Protein AF-A0A314ZU34-F1 (afdb_monomer_lite)

Radius of gyration: 22.36 Å; chains: 1; bounding box: 44×27×51 Å

Secondary structure (DSSP, 8-state):
--EEEEE--TT-S-PEEEEEESEEEEEE-S-EEEEETTEEEEEPSEEEEEE------PPPPTTS-HHHHHHHHHHHHHHHHHTTSS-HHHHHHHHHHHHHH--

InterPro domains:
  IPR016064 NAD kinase/diacylglycerol kinase-like domain superfamily [SSF111331] (10-58)
  IPR037607 Diacylglycerol kinase [PTHR11255] (10-63)

Structure (mmCIF, N/CA/C/O backbone):
data_AF-A0A314ZU34-F1
#
_entry.id   AF-A0A314ZU34-F1
#
loop_
_atom_site.group_PDB
_atom_site.id
_atom_site.type_symbol
_atom_site.label_atom_id
_atom_site.label_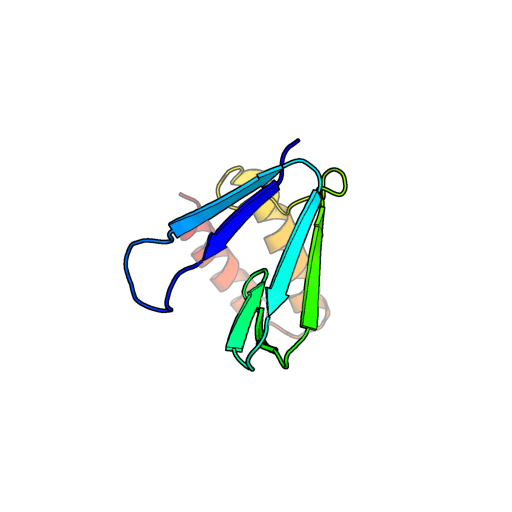alt_id
_atom_site.label_comp_id
_atom_site.label_asym_id
_atom_site.label_entity_id
_atom_site.label_seq_id
_atom_site.pdbx_PDB_ins_code
_atom_site.Cartn_x
_atom_site.Cartn_y
_atom_site.Cartn_z
_atom_site.occupancy
_atom_site.B_iso_or_equiv
_atom_site.auth_seq_id
_atom_site.auth_comp_id
_atom_site.auth_asym_id
_atom_site.auth_atom_id
_atom_site.pdbx_PDB_model_num
ATOM 1 N N . MET A 1 1 ? 3.244 12.730 11.834 1.00 69.69 1 MET A N 1
ATOM 2 C CA . MET A 1 1 ? 2.283 12.757 10.709 1.00 69.69 1 MET A CA 1
ATOM 3 C C . MET A 1 1 ? 1.076 11.898 11.081 1.00 69.69 1 MET A C 1
ATOM 5 O O . MET A 1 1 ? 1.295 10.796 11.571 1.00 69.69 1 MET A O 1
ATOM 9 N N . PRO A 1 2 ? -0.167 12.397 10.969 1.00 75.19 2 PRO A N 1
ATOM 10 C CA . PRO A 1 2 ? -1.364 11.617 11.287 1.00 75.19 2 PRO A CA 1
ATOM 11 C C . PRO A 1 2 ? -1.756 10.675 10.132 1.00 75.19 2 PRO A C 1
ATOM 13 O O . PRO A 1 2 ? -1.770 11.089 8.976 1.00 75.19 2 PRO A O 1
ATOM 16 N N . CYS A 1 3 ? -2.121 9.432 10.449 1.00 80.81 3 CYS A N 1
ATOM 17 C CA . CYS A 1 3 ? -2.729 8.488 9.509 1.00 80.81 3 CYS A CA 1
ATOM 18 C C . CYS A 1 3 ? -4.161 8.920 9.189 1.00 80.81 3 CYS A C 1
ATOM 20 O O . CYS A 1 3 ? -4.865 9.406 10.075 1.00 80.81 3 CYS A O 1
ATOM 22 N N . ILE A 1 4 ? -4.615 8.702 7.954 1.00 80.50 4 ILE A N 1
ATOM 23 C CA . ILE A 1 4 ? -6.009 8.912 7.544 1.00 80.50 4 ILE A CA 1
ATOM 24 C C . ILE A 1 4 ? -6.562 7.576 7.059 1.00 80.50 4 ILE A C 1
ATOM 26 O O . ILE A 1 4 ? -6.057 7.017 6.091 1.00 80.50 4 ILE A O 1
ATOM 30 N N . THR A 1 5 ? -7.630 7.095 7.690 1.00 79.81 5 THR A N 1
ATOM 31 C CA . THR A 1 5 ? -8.333 5.882 7.254 1.00 79.81 5 THR A CA 1
ATOM 32 C C . THR A 1 5 ? -9.597 6.267 6.496 1.00 79.81 5 THR A C 1
ATOM 34 O O . THR A 1 5 ? -10.432 7.033 6.994 1.00 79.81 5 THR A O 1
ATOM 37 N N . ARG A 1 6 ? -9.766 5.702 5.299 1.00 80.00 6 ARG A N 1
ATOM 38 C CA . ARG A 1 6 ? -10.992 5.810 4.505 1.00 80.00 6 ARG A CA 1
ATOM 39 C C . ARG A 1 6 ? -11.544 4.421 4.211 1.00 80.00 6 ARG A C 1
ATOM 41 O O . ARG A 1 6 ? -10.774 3.492 4.009 1.00 80.00 6 ARG A O 1
ATOM 48 N N . LEU A 1 7 ? -12.864 4.310 4.175 1.00 76.31 7 LEU A N 1
ATOM 49 C CA . LEU A 1 7 ? -13.583 3.120 3.734 1.00 76.31 7 LEU A CA 1
ATOM 50 C C . LEU A 1 7 ? -14.321 3.457 2.440 1.00 76.31 7 LEU A C 1
ATOM 52 O O . LEU A 1 7 ? -14.999 4.483 2.376 1.00 76.31 7 LEU A O 1
ATOM 56 N N . GLY A 1 8 ? -14.176 2.625 1.417 1.00 72.81 8 GLY A N 1
ATOM 57 C CA . GLY A 1 8 ? -14.871 2.767 0.142 1.00 72.81 8 GLY A CA 1
ATOM 58 C C . GLY A 1 8 ? -15.282 1.401 -0.388 1.00 72.81 8 GLY A C 1
ATOM 59 O O . GLY A 1 8 ? -14.634 0.403 -0.083 1.00 72.81 8 GLY A O 1
ATOM 60 N N . GLU A 1 9 ? -16.362 1.365 -1.158 1.00 68.31 9 GLU A N 1
ATOM 61 C CA . GLU A 1 9 ? -16.736 0.180 -1.927 1.00 68.31 9 GLU A CA 1
ATOM 62 C C . GLU A 1 9 ? -15.964 0.181 -3.248 1.00 68.31 9 GLU A C 1
ATOM 64 O O . GLU A 1 9 ? -15.790 1.231 -3.875 1.00 68.31 9 GLU A O 1
ATOM 69 N N . VAL A 1 10 ? -15.495 -0.992 -3.676 1.00 64.00 10 VAL A N 1
ATOM 70 C CA . VAL A 1 10 ? -14.817 -1.154 -4.966 1.00 64.00 10 VAL A CA 1
ATOM 71 C C . VAL A 1 10 ? -15.800 -0.760 -6.074 1.00 64.00 10 VAL A C 1
ATOM 73 O O . VAL A 1 10 ? -16.810 -1.425 -6.272 1.00 64.00 10 VAL A O 1
ATOM 76 N N . GLY A 1 11 ? -15.527 0.346 -6.772 1.00 57.38 11 GLY A N 1
ATOM 77 C CA . GLY A 1 11 ? -16.376 0.852 -7.858 1.00 57.38 11 GLY A CA 1
ATOM 78 C C . GLY A 1 11 ? -17.344 1.985 -7.489 1.00 57.38 11 GLY A C 1
ATOM 79 O O . GLY A 1 11 ? -17.991 2.518 -8.389 1.00 57.38 11 GLY A O 1
ATOM 80 N N . LEU A 1 12 ? -17.416 2.426 -6.224 1.00 54.59 12 LEU A N 1
ATOM 81 C CA . LEU A 1 12 ? -18.127 3.659 -5.859 1.00 54.59 12 LEU A CA 1
ATOM 82 C C . LEU A 1 12 ? -17.172 4.852 -5.746 1.00 54.59 12 LEU A C 1
ATOM 84 O O . LEU A 1 12 ? -16.117 4.801 -5.118 1.00 54.59 12 LEU A O 1
ATOM 88 N N . SER A 1 13 ? -17.588 5.977 -6.323 1.00 60.38 13 SER A N 1
ATOM 89 C CA . SER A 1 13 ? -16.782 7.187 -6.533 1.00 60.38 13 SER A CA 1
ATOM 90 C C . SER A 1 13 ? -16.403 7.971 -5.266 1.00 60.38 13 SER A C 1
ATOM 92 O O . SER A 1 13 ? -15.765 9.020 -5.370 1.00 60.38 13 SER A O 1
ATOM 94 N N . ARG A 1 14 ? -16.784 7.520 -4.059 1.00 69.19 14 ARG A N 1
ATOM 95 C CA . ARG A 1 14 ? -16.540 8.261 -2.809 1.00 69.19 14 ARG A CA 1
ATOM 96 C C . ARG A 1 14 ? -16.130 7.362 -1.648 1.00 69.19 14 ARG A C 1
ATOM 98 O O . ARG A 1 14 ? -16.952 6.685 -1.042 1.00 69.19 14 ARG A O 1
ATOM 105 N N . ALA A 1 15 ? -14.862 7.465 -1.261 1.00 78.12 15 ALA A N 1
ATOM 106 C CA . ALA A 1 15 ? -14.363 6.905 -0.011 1.00 78.12 15 ALA A CA 1
ATOM 107 C C . ALA A 1 15 ? -14.744 7.802 1.184 1.00 78.12 15 ALA A C 1
ATOM 109 O O . ALA A 1 15 ? -14.443 9.003 1.203 1.00 78.12 15 ALA A O 1
ATOM 110 N N . ARG A 1 16 ? -15.368 7.224 2.216 1.00 83.00 16 ARG A N 1
ATOM 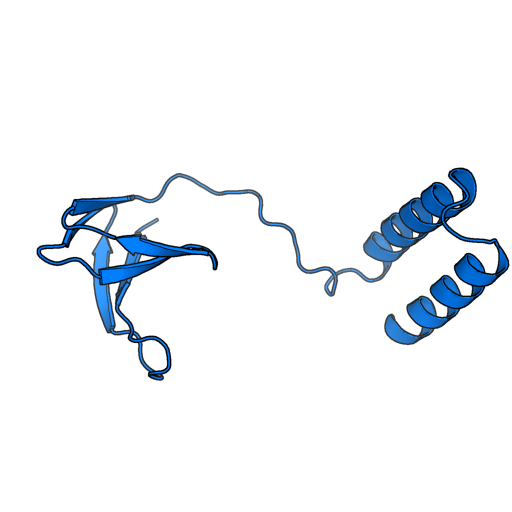111 C CA . ARG A 1 16 ? -15.743 7.911 3.458 1.00 83.00 16 ARG A CA 1
ATOM 112 C C . ARG A 1 16 ? -14.570 7.924 4.432 1.00 83.00 16 ARG A C 1
ATOM 114 O O . ARG A 1 16 ? -14.040 6.874 4.784 1.00 83.00 16 ARG A O 1
ATOM 121 N N . ARG A 1 17 ? -14.175 9.106 4.914 1.00 84.00 17 ARG A N 1
ATOM 122 C CA . ARG A 1 17 ? -13.174 9.232 5.987 1.00 84.00 17 ARG A CA 1
ATOM 123 C C . ARG A 1 17 ? -13.769 8.721 7.297 1.00 84.00 17 ARG A C 1
ATOM 125 O O . ARG A 1 17 ? -14.790 9.240 7.736 1.00 84.00 17 ARG A O 1
ATOM 132 N N . LEU A 1 18 ? -13.127 7.725 7.902 1.00 86.94 18 LEU A N 1
ATOM 133 C CA . LEU A 1 18 ? -13.550 7.150 9.180 1.00 86.94 18 LEU A CA 1
ATOM 134 C C . LEU A 1 18 ? -12.876 7.854 10.358 1.00 86.94 18 LEU A C 1
ATOM 136 O O . LEU A 1 18 ? -13.540 8.230 11.316 1.00 86.94 18 LEU A O 1
ATOM 140 N N . ALA A 1 19 ? -11.559 8.052 10.274 1.00 86.12 19 ALA A N 1
ATOM 141 C CA . ALA A 1 19 ? -10.760 8.615 11.355 1.00 86.12 19 ALA A CA 1
ATOM 142 C C . ALA A 1 19 ? -9.458 9.236 10.829 1.00 86.12 19 ALA A C 1
ATOM 144 O O . ALA A 1 19 ? -8.989 8.918 9.732 1.00 86.12 19 ALA A O 1
ATOM 145 N N . GLN A 1 20 ? -8.871 10.118 11.639 1.00 90.75 20 GLN A N 1
ATOM 146 C CA . GLN A 1 20 ? -7.502 10.600 11.481 1.00 90.75 20 GLN A CA 1
ATOM 147 C C . GLN A 1 20 ? -6.847 10.677 12.854 1.00 90.75 20 GLN A C 1
ATOM 149 O O . GLN A 1 20 ? -7.442 11.209 13.788 1.00 90.75 20 GLN A O 1
ATOM 154 N N . GLY A 1 21 ? -5.626 10.171 12.972 1.00 90.06 21 GLY A N 1
ATOM 155 C CA . GLY A 1 21 ? -4.917 10.126 14.246 1.00 90.06 21 GLY A CA 1
ATOM 156 C C . GLY A 1 21 ? -3.512 9.560 14.101 1.00 90.06 21 GLY A C 1
ATOM 157 O O . GLY A 1 21 ? -3.111 9.143 13.018 1.00 90.06 21 GLY A O 1
ATOM 158 N N . GLN A 1 22 ? -2.740 9.562 15.186 1.00 90.06 22 GLN A N 1
ATOM 159 C CA . GLN A 1 22 ? -1.392 8.975 15.187 1.00 90.06 22 GLN A CA 1
ATOM 160 C C . GLN A 1 22 ? -1.420 7.439 15.165 1.00 90.06 22 GLN A C 1
ATOM 162 O O . GLN A 1 22 ? -0.572 6.816 14.532 1.00 90.06 22 GLN A O 1
ATOM 167 N N . SER A 1 23 ? -2.417 6.846 15.821 1.00 91.50 23 SER A N 1
ATOM 168 C CA . SER A 1 23 ? -2.687 5.411 15.841 1.00 91.50 23 SER A CA 1
ATOM 169 C C . SER A 1 23 ? -4.195 5.201 15.721 1.00 91.50 23 SER A C 1
ATOM 171 O O . SER A 1 23 ? -4.966 5.839 16.438 1.00 91.50 23 SER A O 1
ATOM 173 N N . ILE A 1 24 ? -4.619 4.355 14.787 1.00 93.06 24 ILE A N 1
ATOM 174 C CA . ILE A 1 24 ? -6.021 4.041 14.508 1.00 93.06 24 ILE A CA 1
ATOM 175 C C . ILE A 1 24 ? -6.202 2.537 14.688 1.00 93.06 24 ILE A C 1
ATOM 177 O O . ILE A 1 24 ? -5.469 1.751 14.095 1.00 93.06 24 ILE A O 1
ATOM 181 N N . LYS A 1 25 ? -7.185 2.134 15.495 1.00 93.81 25 LYS A N 1
ATOM 182 C CA . LYS A 1 25 ? -7.598 0.733 15.632 1.00 93.81 25 LYS A CA 1
ATOM 183 C C . LYS A 1 25 ? -8.967 0.544 14.995 1.00 93.81 25 LYS A C 1
ATOM 185 O O . LYS A 1 25 ? -9.888 1.301 15.293 1.00 93.81 25 LYS A O 1
ATOM 190 N N . ILE A 1 26 ? -9.094 -0.452 14.128 1.00 91.81 26 ILE A N 1
ATOM 191 C CA . ILE A 1 26 ? -10.343 -0.807 13.452 1.00 91.81 26 ILE A CA 1
ATOM 192 C C . ILE A 1 26 ? -10.690 -2.233 13.845 1.00 91.81 26 ILE A C 1
ATOM 194 O O . ILE A 1 26 ? -9.915 -3.151 13.589 1.00 91.81 26 ILE A O 1
ATOM 198 N N . HIS A 1 27 ? -11.858 -2.416 14.448 1.00 94.62 27 HIS A N 1
ATOM 199 C CA . HIS A 1 27 ? -12.391 -3.735 14.754 1.00 94.62 27 HIS A CA 1
ATOM 200 C C . HIS A 1 27 ? -13.286 -4.191 13.604 1.00 94.62 27 HIS A C 1
ATOM 202 O O . HIS A 1 27 ? -14.303 -3.563 13.309 1.00 94.62 27 HIS A O 1
ATOM 208 N N . LEU A 1 28 ? -12.888 -5.273 12.945 1.00 93.31 28 LEU A N 1
ATOM 209 C CA . LEU A 1 28 ? -13.683 -5.953 11.936 1.00 93.31 28 LEU A CA 1
ATOM 210 C C . LEU A 1 28 ? -14.454 -7.079 12.623 1.00 93.31 28 LEU A C 1
ATOM 212 O O . LEU A 1 28 ? -13.862 -8.047 13.093 1.00 93.31 28 LEU A O 1
ATOM 216 N N . PHE A 1 29 ? -15.776 -6.939 12.691 1.00 94.75 29 PHE A N 1
ATOM 217 C CA . PHE A 1 29 ? -16.667 -7.936 13.298 1.00 94.75 29 PHE A CA 1
ATOM 218 C C . PHE A 1 29 ? -17.132 -9.013 12.310 1.00 94.75 29 PHE A C 1
ATOM 220 O O . PHE A 1 29 ? -17.686 -10.028 12.719 1.00 94.75 29 PHE A O 1
ATOM 227 N N . ALA A 1 30 ? -16.912 -8.792 11.015 1.00 94.00 30 ALA A N 1
ATOM 228 C CA . ALA A 1 30 ? -17.293 -9.689 9.935 1.00 94.00 30 ALA A CA 1
ATOM 229 C C . ALA A 1 30 ? -16.126 -9.857 8.962 1.00 94.00 30 ALA A C 1
ATOM 231 O O . ALA A 1 30 ? -15.218 -9.022 8.925 1.00 94.00 30 ALA A O 1
ATOM 232 N N . ALA A 1 31 ? -16.172 -10.931 8.175 1.00 93.88 31 ALA A N 1
ATOM 233 C CA . ALA A 1 31 ? -15.202 -11.139 7.118 1.00 93.88 31 ALA A CA 1
ATOM 234 C C . ALA A 1 31 ? -15.501 -10.209 5.930 1.00 93.88 31 ALA A C 1
ATOM 236 O O . ALA A 1 31 ? -16.637 -10.158 5.455 1.00 93.88 31 ALA A O 1
ATOM 237 N N . LEU A 1 32 ? -14.506 -9.439 5.487 1.00 91.25 32 LEU A N 1
ATOM 238 C CA . LEU A 1 32 ? -14.673 -8.350 4.520 1.00 91.25 32 LEU A CA 1
ATOM 239 C C . LEU A 1 32 ? -13.500 -8.325 3.523 1.00 91.25 32 LEU A C 1
ATOM 241 O O . LEU A 1 32 ? -12.377 -8.672 3.901 1.00 91.25 32 LEU A O 1
ATOM 245 N N . PRO A 1 33 ? -13.716 -7.898 2.265 1.00 90.38 33 PRO A N 1
ATOM 246 C CA . PRO A 1 33 ? -12.621 -7.655 1.333 1.00 90.38 33 PRO A CA 1
ATOM 247 C C . PRO A 1 33 ? -11.795 -6.446 1.792 1.00 90.38 33 PRO A C 1
ATOM 249 O O . PRO A 1 33 ? -12.342 -5.392 2.123 1.00 90.38 33 PRO A O 1
ATOM 252 N N . VAL A 1 34 ? -10.474 -6.598 1.804 1.00 90.19 34 VAL A N 1
ATOM 253 C CA . VAL A 1 34 ? -9.508 -5.556 2.164 1.00 90.19 34 VAL A CA 1
ATOM 254 C C . VAL A 1 34 ? -8.480 -5.439 1.045 1.00 90.19 34 VAL A C 1
ATOM 256 O O . VAL A 1 34 ? -8.138 -6.428 0.405 1.00 90.19 34 VAL A O 1
ATOM 259 N N . GLN A 1 35 ? -8.005 -4.223 0.794 1.00 88.06 35 GLN A N 1
ATOM 260 C CA . GLN A 1 35 ? -6.936 -3.961 -0.162 1.00 88.06 35 GLN A CA 1
ATOM 261 C C . GLN A 1 35 ? -5.952 -2.962 0.444 1.00 88.06 35 GLN A C 1
ATOM 263 O O . GLN A 1 35 ? -6.365 -1.927 0.973 1.00 88.06 35 GLN A O 1
ATOM 268 N N . VAL A 1 36 ? -4.657 -3.261 0.347 1.00 87.31 36 VAL A N 1
ATOM 269 C CA . VAL A 1 36 ? -3.556 -2.377 0.762 1.00 87.31 36 VAL A CA 1
ATOM 270 C C . VAL A 1 36 ? -2.499 -2.389 -0.332 1.00 87.31 36 VAL A C 1
ATOM 272 O O . VAL A 1 36 ? -2.180 -3.443 -0.864 1.00 87.31 36 VAL A O 1
ATOM 275 N N . ASP A 1 37 ? -2.012 -1.209 -0.714 1.00 84.75 37 ASP A N 1
ATOM 276 C CA . ASP A 1 37 ? -0.969 -1.009 -1.734 1.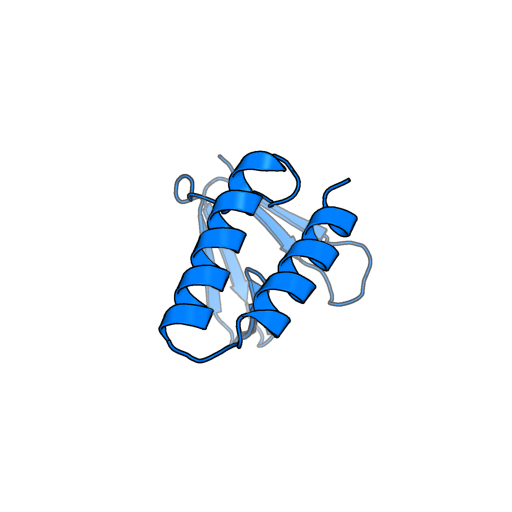00 84.75 37 ASP A CA 1
ATOM 277 C C . ASP A 1 37 ? -1.215 -1.690 -3.095 1.00 84.75 37 ASP A C 1
ATOM 279 O O . ASP A 1 37 ? -0.297 -1.872 -3.885 1.00 84.75 37 ASP A O 1
ATOM 283 N N . GLY A 1 38 ? -2.476 -2.007 -3.408 1.00 85.06 38 GLY A N 1
ATOM 284 C CA . GLY A 1 38 ? -2.851 -2.701 -4.644 1.00 85.06 38 GLY A CA 1
ATOM 285 C C . GLY A 1 38 ? -3.176 -4.180 -4.452 1.00 85.06 38 GLY A C 1
ATOM 286 O O . GLY A 1 38 ? -3.894 -4.725 -5.280 1.00 85.06 38 GLY A O 1
ATOM 287 N N . GLU A 1 39 ? -2.752 -4.785 -3.344 1.00 90.19 39 GLU A N 1
ATOM 288 C CA . GLU A 1 39 ? -2.921 -6.209 -3.057 1.00 90.19 39 GLU A CA 1
ATOM 289 C C . GLU A 1 39 ? -4.254 -6.472 -2.334 1.00 90.19 39 GLU A C 1
ATOM 291 O O . GLU A 1 39 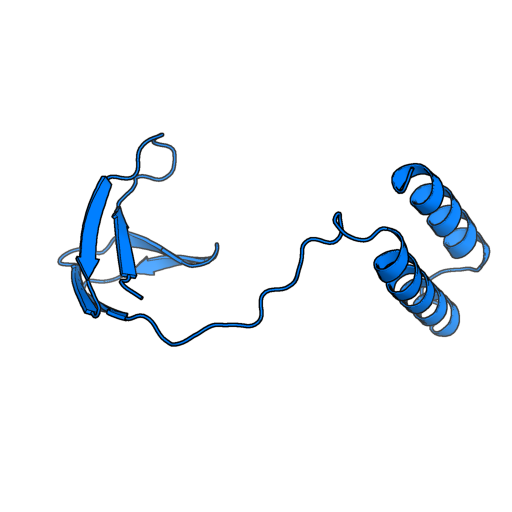? -4.449 -5.987 -1.211 1.00 90.19 39 GLU A O 1
ATOM 296 N N . PRO A 1 40 ? -5.204 -7.200 -2.950 1.00 91.81 40 PRO A N 1
ATOM 297 C CA . PRO A 1 40 ? -6.484 -7.523 -2.334 1.00 91.81 40 PRO A CA 1
ATOM 298 C C . PRO A 1 40 ? -6.438 -8.856 -1.568 1.00 91.81 40 PRO A C 1
ATOM 300 O O . PRO A 1 40 ? -5.843 -9.833 -2.018 1.00 91.81 40 PRO A O 1
ATOM 303 N N . TRP A 1 41 ? -7.147 -8.941 -0.441 1.00 93.50 41 TRP A N 1
ATOM 304 C CA . TRP A 1 41 ? -7.392 -10.197 0.275 1.00 93.50 41 TRP A CA 1
ATOM 305 C C . TRP A 1 41 ? -8.743 -10.200 0.996 1.00 93.50 41 TRP A C 1
ATOM 307 O O . TRP A 1 41 ? -9.391 -9.168 1.176 1.00 93.50 41 TRP A O 1
ATOM 317 N N . PHE A 1 42 ? -9.179 -11.383 1.432 1.00 94.06 42 PHE A N 1
ATOM 318 C CA . PHE A 1 42 ? -10.378 -11.537 2.254 1.00 94.06 42 PHE A CA 1
ATOM 319 C C . PHE A 1 42 ? -9.991 -11.624 3.733 1.00 94.06 42 PHE A C 1
ATOM 321 O O . PHE A 1 42 ? -9.373 -12.596 4.171 1.00 94.06 42 PHE A O 1
ATOM 328 N N . GLN A 1 43 ? -10.326 -10.596 4.510 1.00 95.12 43 GLN A N 1
ATOM 329 C CA . GLN A 1 43 ? -9.937 -10.480 5.911 1.00 95.12 43 GLN A CA 1
ATOM 330 C C . GLN A 1 43 ? -11.019 -11.070 6.815 1.00 95.12 43 GLN A C 1
ATOM 332 O O . GLN A 1 43 ? -12.143 -10.585 6.815 1.00 95.12 43 GLN A O 1
ATOM 337 N N . GLN A 1 44 ? -10.675 -12.078 7.620 1.00 97.12 44 GLN A N 1
ATOM 338 C CA . GLN A 1 44 ? -11.533 -12.590 8.700 1.00 97.12 44 GLN A CA 1
ATOM 339 C C . GLN A 1 44 ? -11.664 -11.569 9.847 1.00 97.12 44 GLN A C 1
ATOM 341 O O . GLN A 1 44 ? -10.811 -10.678 9.937 1.00 97.12 44 GLN A O 1
ATOM 346 N N . PRO A 1 45 ? -12.665 -11.699 10.747 1.00 97.12 45 PRO A N 1
ATOM 347 C CA . PRO A 1 45 ? -12.816 -10.812 11.898 1.00 97.12 45 PRO A CA 1
ATOM 348 C C . PRO A 1 45 ? -11.501 -10.630 12.662 1.00 97.12 45 PRO A C 1
ATOM 350 O O . PRO A 1 45 ? -10.876 -11.596 13.099 1.00 97.12 45 PRO A O 1
ATOM 353 N N . CYS A 1 46 ? -11.045 -9.386 12.774 1.00 95.94 46 CYS A N 1
ATOM 354 C CA . CYS A 1 46 ? -9.755 -9.054 13.366 1.00 95.94 46 CYS A CA 1
ATOM 355 C C . CYS A 1 46 ? -9.731 -7.609 13.874 1.00 95.94 46 CYS A C 1
ATOM 357 O O . CYS A 1 46 ? -10.672 -6.838 13.685 1.00 95.94 46 CYS A O 1
ATOM 359 N N . THR A 1 47 ? -8.635 -7.230 14.529 1.00 95.50 47 THR A N 1
ATOM 360 C CA . THR A 1 47 ? -8.365 -5.833 14.880 1.00 95.50 47 THR A CA 1
ATOM 361 C C . THR A 1 47 ? -7.180 -5.337 14.064 1.00 95.50 47 THR A C 1
ATOM 363 O O . THR A 1 47 ? -6.059 -5.796 14.267 1.00 95.50 47 THR A O 1
ATOM 366 N N . LEU A 1 48 ? -7.420 -4.391 13.159 1.00 92.69 48 LEU A N 1
ATOM 367 C CA . LEU A 1 48 ? -6.375 -3.727 12.385 1.00 92.69 48 LEU A CA 1
ATOM 368 C C . LEU A 1 48 ? -5.824 -2.549 13.188 1.00 92.69 48 LEU A C 1
ATOM 370 O O . LEU A 1 48 ? -6.589 -1.690 13.627 1.00 92.69 48 LEU A O 1
ATOM 374 N N . ALA A 1 49 ? -4.506 -2.490 13.359 1.00 93.38 49 ALA A N 1
ATOM 375 C CA . ALA A 1 49 ? -3.814 -1.360 13.968 1.00 93.38 49 ALA A CA 1
ATOM 376 C C . ALA A 1 49 ? -3.006 -0.623 12.896 1.00 93.38 49 ALA A C 1
ATOM 378 O O . ALA A 1 49 ? -2.106 -1.193 12.289 1.00 93.38 49 ALA A O 1
ATOM 379 N N . ILE A 1 50 ? -3.341 0.643 12.666 1.00 91.88 50 ILE A N 1
ATOM 380 C CA . ILE A 1 50 ? -2.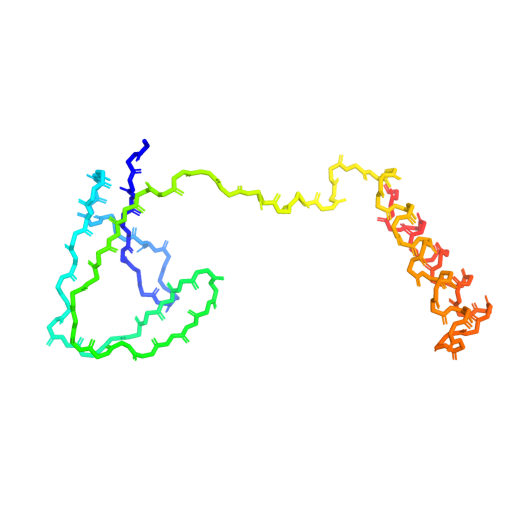731 1.497 11.647 1.00 91.88 50 ILE A CA 1
ATOM 381 C C . ILE A 1 50 ? -1.974 2.614 12.362 1.00 91.88 50 ILE A C 1
ATOM 383 O O . ILE A 1 50 ? -2.556 3.363 13.150 1.00 91.88 50 ILE A O 1
ATOM 387 N N . SER A 1 51 ? -0.681 2.740 12.088 1.00 92.00 51 SER A N 1
ATOM 388 C CA . SER A 1 51 ? 0.180 3.793 12.626 1.00 92.00 51 SER A CA 1
ATOM 389 C C . SER A 1 51 ? 1.146 4.302 11.560 1.00 92.00 51 SER A C 1
ATOM 391 O O . SER A 1 51 ? 1.454 3.618 10.586 1.00 92.00 51 SER A O 1
ATOM 393 N N . HIS A 1 52 ? 1.612 5.537 11.734 1.00 88.25 52 HIS A N 1
ATOM 394 C CA . HIS A 1 52 ? 2.541 6.159 10.800 1.00 88.25 52 HIS A CA 1
ATOM 395 C C . HIS A 1 52 ? 3.967 5.737 11.161 1.00 88.25 52 HIS A C 1
ATOM 397 O O . HIS A 1 52 ? 4.486 6.175 12.191 1.00 88.25 52 HIS A O 1
ATOM 403 N N . ASN A 1 53 ? 4.614 4.940 10.308 1.00 86.06 53 ASN A N 1
ATOM 404 C CA . ASN A 1 53 ? 5.960 4.425 10.559 1.00 86.06 53 ASN A CA 1
ATOM 405 C C . ASN A 1 53 ? 7.024 5.083 9.663 1.00 86.06 53 ASN A C 1
ATOM 407 O O . ASN A 1 53 ? 7.504 4.487 8.704 1.00 86.06 53 ASN A O 1
ATOM 411 N N . GLY A 1 54 ? 7.401 6.321 9.995 1.00 85.12 54 GLY A N 1
ATOM 412 C CA . GLY A 1 54 ? 8.471 7.042 9.296 1.00 85.12 54 GLY A CA 1
ATOM 413 C C . GLY A 1 54 ? 8.155 7.369 7.831 1.00 85.12 54 GLY A C 1
ATOM 414 O O . GLY A 1 54 ? 7.002 7.579 7.468 1.00 85.12 54 GLY A O 1
ATOM 415 N N . GLN A 1 55 ? 9.198 7.465 7.007 1.00 83.31 55 GLN A N 1
ATOM 416 C CA . GLN A 1 55 ? 9.105 7.685 5.563 1.00 83.31 55 GLN A CA 1
ATOM 417 C C . GLN A 1 55 ? 9.791 6.526 4.839 1.00 83.31 55 GLN A C 1
ATOM 419 O O . GLN A 1 55 ? 10.854 6.079 5.265 1.00 83.31 55 GLN A O 1
ATOM 424 N N . ALA A 1 56 ? 9.190 6.055 3.747 1.00 80.81 56 ALA A N 1
ATOM 425 C CA . ALA A 1 56 ? 9.787 5.061 2.862 1.00 80.81 56 ALA A CA 1
ATOM 426 C C . ALA A 1 56 ? 10.395 5.742 1.627 1.00 80.81 56 ALA A C 1
ATOM 428 O O . ALA A 1 56 ? 9.879 6.755 1.147 1.00 80.81 56 ALA A O 1
ATOM 429 N N . PHE A 1 57 ? 11.475 5.168 1.095 1.00 81.88 57 PHE A N 1
ATOM 430 C CA . PHE A 1 57 ? 12.008 5.565 -0.205 1.00 81.88 57 PHE A CA 1
ATOM 431 C C . PHE A 1 57 ? 11.064 5.061 -1.299 1.00 81.88 57 PHE A C 1
ATOM 433 O O . PHE A 1 57 ? 10.991 3.864 -1.561 1.00 81.88 57 PHE A O 1
ATOM 440 N N . MET A 1 58 ? 10.324 5.978 -1.917 1.00 83.62 58 MET A N 1
ATOM 441 C CA . MET A 1 58 ? 9.444 5.668 -3.041 1.00 83.62 58 MET A CA 1
ATOM 442 C C . MET A 1 58 ? 10.221 5.787 -4.351 1.00 83.62 58 MET A C 1
ATOM 444 O O . MET A 1 58 ? 10.977 6.744 -4.541 1.00 83.62 58 MET A O 1
ATOM 448 N N . LEU A 1 59 ? 10.009 4.845 -5.273 1.00 79.19 59 LEU A N 1
ATOM 449 C CA . LEU A 1 59 ? 10.508 4.985 -6.639 1.00 79.19 59 LEU A CA 1
ATOM 450 C C . LEU A 1 59 ? 9.866 6.221 -7.276 1.00 79.19 59 LEU A C 1
ATOM 452 O O . LEU A 1 59 ? 8.645 6.392 -7.245 1.00 79.19 59 LEU A O 1
ATOM 456 N N . LYS A 1 60 ? 10.694 7.101 -7.840 1.00 75.50 60 LYS A N 1
ATOM 457 C CA . LYS A 1 60 ? 10.204 8.254 -8.595 1.00 75.50 60 LYS A CA 1
ATOM 458 C C . LYS A 1 60 ? 9.622 7.792 -9.922 1.00 75.50 60 LYS A C 1
ATOM 460 O O . LYS A 1 60 ? 10.083 6.825 -10.527 1.00 75.50 60 LYS A O 1
ATOM 465 N N . ARG A 1 61 ? 8.605 8.512 -10.390 1.00 65.56 61 ARG A N 1
ATOM 466 C CA . ARG A 1 61 ? 8.033 8.282 -11.713 1.00 65.56 61 ARG A CA 1
ATOM 467 C C . ARG A 1 61 ? 9.089 8.588 -12.775 1.00 65.56 61 ARG A C 1
ATOM 469 O O . ARG A 1 61 ? 9.676 9.665 -12.764 1.00 65.56 61 ARG A O 1
ATOM 476 N N . ALA A 1 62 ? 9.244 7.682 -13.737 1.00 59.56 62 ALA A N 1
ATOM 477 C CA . ALA A 1 62 ? 10.266 7.796 -14.775 1.00 59.56 62 ALA A CA 1
ATOM 478 C C . ALA A 1 62 ? 10.094 8.984 -15.748 1.00 59.56 62 ALA A C 1
ATOM 480 O O . ALA A 1 62 ? 10.952 9.258 -16.576 1.00 59.56 62 ALA A O 1
ATOM 481 N N . ALA A 1 63 ? 8.977 9.703 -15.663 1.00 59.38 63 ALA A N 1
ATOM 482 C CA . ALA A 1 63 ? 8.655 10.793 -16.576 1.00 59.38 63 ALA A CA 1
ATOM 483 C C . ALA A 1 63 ? 9.284 12.144 -16.189 1.00 59.38 63 ALA A C 1
ATOM 485 O O . ALA A 1 63 ? 9.179 13.081 -16.970 1.00 59.38 63 ALA A O 1
ATOM 486 N N . GLU A 1 64 ? 9.889 12.279 -15.002 1.00 55.59 64 GLU A N 1
ATOM 487 C CA . GLU A 1 64 ? 10.387 13.587 -14.538 1.00 55.59 64 GLU A CA 1
ATOM 488 C C . GLU A 1 64 ? 11.820 13.911 -14.983 1.00 55.59 64 GLU A C 1
ATOM 490 O O . GLU A 1 64 ? 12.197 15.072 -14.950 1.00 55.59 64 GLU A O 1
ATOM 495 N N . GLU A 1 65 ? 12.599 12.935 -15.463 1.00 53.94 65 GLU A N 1
ATOM 496 C CA . GLU A 1 65 ? 13.974 13.163 -15.937 1.00 53.94 65 GLU A CA 1
ATOM 497 C C . GLU A 1 65 ? 14.269 12.310 -17.183 1.00 53.94 65 GLU A C 1
ATOM 499 O O . GLU A 1 65 ? 14.649 11.142 -17.054 1.00 53.94 65 GLU A O 1
ATOM 504 N N . PRO A 1 66 ? 14.114 12.849 -18.405 1.00 54.31 66 PRO A N 1
ATOM 505 C CA . PRO A 1 66 ? 14.356 12.106 -19.648 1.00 54.31 66 PRO A CA 1
ATOM 506 C C . PRO A 1 66 ? 15.771 11.508 -19.736 1.00 54.31 66 PRO A C 1
ATOM 508 O O . PRO A 1 66 ? 15.974 10.451 -20.331 1.00 54.31 66 PRO A O 1
ATOM 511 N N . LEU A 1 67 ? 16.751 12.164 -19.109 1.00 56.50 67 LEU A N 1
ATOM 512 C CA . LEU A 1 67 ? 18.174 11.845 -19.248 1.00 56.50 67 LEU A CA 1
ATOM 513 C C . LEU A 1 67 ? 18.632 10.686 -18.347 1.00 56.50 67 LEU A C 1
ATOM 515 O O . LEU A 1 67 ? 19.481 9.899 -18.758 1.00 56.50 67 LEU A O 1
ATOM 519 N N . GLY A 1 68 ? 18.053 10.529 -17.150 1.00 58.56 68 GLY A N 1
ATOM 520 C CA . GLY A 1 68 ? 18.436 9.458 -16.217 1.00 58.56 68 GLY A CA 1
ATOM 521 C C . GLY A 1 68 ? 17.924 8.073 -16.627 1.00 58.56 68 GLY A C 1
ATOM 522 O O . GLY A 1 68 ? 18.596 7.065 -16.418 1.00 58.56 68 GLY A O 1
ATOM 523 N N . HIS A 1 69 ? 16.752 8.013 -17.261 1.00 61.69 69 HIS A N 1
ATOM 524 C CA . HIS A 1 69 ? 16.132 6.749 -17.671 1.00 61.69 69 HIS A CA 1
ATOM 525 C C . HIS A 1 69 ? 16.756 6.176 -18.940 1.00 61.69 69 HIS A C 1
ATOM 527 O O . HIS A 1 69 ? 16.854 4.958 -19.061 1.00 61.69 69 HIS A O 1
ATOM 533 N N . ALA A 1 70 ? 17.229 7.030 -19.852 1.00 64.19 70 ALA A N 1
ATOM 534 C CA . ALA A 1 70 ? 17.919 6.596 -21.063 1.00 64.19 70 ALA A CA 1
ATOM 535 C C . ALA A 1 70 ? 19.182 5.775 -20.749 1.00 64.19 70 ALA A C 1
ATOM 537 O O . ALA A 1 70 ? 19.445 4.784 -21.430 1.00 64.19 70 ALA A O 1
ATOM 538 N N . ALA A 1 71 ? 19.917 6.134 -19.689 1.00 67.75 71 ALA A N 1
ATOM 539 C CA . ALA A 1 71 ? 21.080 5.376 -19.231 1.00 67.75 71 ALA A CA 1
ATOM 540 C C . ALA A 1 71 ? 20.683 3.968 -18.758 1.00 67.75 71 ALA A C 1
ATOM 542 O O . ALA A 1 71 ? 21.173 2.984 -19.298 1.00 67.75 71 ALA A O 1
ATOM 543 N N . ILE A 1 72 ? 19.694 3.864 -17.862 1.00 74.62 72 ILE A N 1
ATOM 544 C CA . ILE A 1 72 ? 19.196 2.573 -17.347 1.00 74.62 72 ILE A CA 1
ATOM 545 C C . ILE A 1 72 ? 18.677 1.685 -18.486 1.00 74.62 72 ILE A C 1
ATOM 547 O O . ILE A 1 72 ? 18.933 0.486 -18.526 1.00 74.62 72 ILE A O 1
ATOM 551 N N . ILE A 1 73 ? 17.946 2.274 -19.429 1.00 78.75 73 ILE A N 1
ATOM 552 C CA . ILE A 1 73 ? 17.431 1.582 -20.612 1.00 78.75 73 ILE A CA 1
ATOM 553 C C . ILE A 1 73 ? 18.579 1.044 -21.472 1.00 78.75 73 ILE A C 1
ATOM 555 O O . ILE A 1 73 ? 18.522 -0.097 -21.928 1.00 78.75 73 ILE A O 1
ATOM 559 N N . THR A 1 74 ? 19.614 1.856 -21.690 1.00 79.69 74 THR A N 1
ATOM 560 C CA . THR A 1 74 ? 20.782 1.464 -22.483 1.00 79.69 74 THR A CA 1
ATOM 561 C C . THR A 1 74 ? 21.533 0.322 -21.805 1.00 79.69 74 THR A C 1
ATOM 563 O O . THR A 1 74 ? 21.809 -0.675 -22.470 1.00 79.69 74 THR A O 1
ATOM 566 N N . ASP A 1 75 ? 21.739 0.403 -20.489 1.00 82.31 75 ASP A N 1
ATOM 567 C CA . ASP A 1 75 ? 22.397 -0.635 -19.691 1.00 82.31 75 ASP A CA 1
ATOM 568 C C . ASP A 1 75 ? 21.613 -1.959 -19.721 1.00 82.31 75 ASP A C 1
ATOM 570 O O . ASP A 1 75 ? 22.184 -3.037 -19.896 1.00 82.31 75 ASP A O 1
ATOM 574 N N . VAL A 1 76 ? 20.278 -1.903 -19.611 1.00 86.56 76 VAL A N 1
ATOM 575 C CA . VAL A 1 76 ? 19.412 -3.093 -19.692 1.00 86.56 76 VAL A CA 1
ATOM 576 C C . VAL A 1 76 ? 19.490 -3.739 -21.074 1.00 86.56 76 VAL A C 1
ATOM 578 O O . VAL A 1 76 ? 19.588 -4.964 -21.178 1.00 86.56 76 VAL A O 1
ATOM 581 N N . LEU A 1 77 ? 19.461 -2.937 -22.140 1.00 86.69 77 LEU A N 1
ATOM 582 C CA . LEU A 1 77 ? 19.548 -3.438 -23.511 1.00 86.69 77 LEU A CA 1
ATOM 583 C C . LEU A 1 77 ? 20.942 -3.990 -23.839 1.00 86.69 77 LEU A C 1
ATOM 585 O O . LEU A 1 77 ? 21.052 -4.984 -24.554 1.00 86.69 77 LEU A O 1
ATOM 589 N N . GLU A 1 78 ? 22.002 -3.386 -23.308 1.00 87.38 78 GLU A N 1
ATOM 590 C CA . GLU A 1 78 ? 23.375 -3.876 -23.446 1.00 87.38 78 GLU A CA 1
ATOM 591 C C . GLU A 1 78 ? 23.591 -5.193 -22.691 1.00 87.38 78 GLU A C 1
ATOM 593 O O . GLU A 1 78 ? 24.152 -6.145 -23.244 1.00 87.38 78 GLU A O 1
ATOM 598 N N . ASN A 1 79 ? 23.054 -5.308 -21.475 1.00 89.44 79 ASN A N 1
ATOM 599 C CA . ASN A 1 79 ? 23.071 -6.560 -20.726 1.00 89.44 79 ASN A CA 1
ATOM 600 C C . ASN A 1 79 ? 22.253 -7.660 -21.431 1.00 89.44 79 ASN A C 1
ATOM 602 O O . ASN A 1 79 ? 22.661 -8.821 -21.455 1.00 89.44 79 ASN A O 1
ATOM 606 N N . ALA A 1 80 ? 21.115 -7.324 -22.044 1.00 88.44 80 ALA A N 1
ATOM 607 C CA . ALA A 1 80 ? 20.303 -8.286 -22.791 1.00 88.44 80 ALA A CA 1
ATOM 608 C C . ALA A 1 80 ? 20.998 -8.791 -24.071 1.00 88.44 80 ALA A C 1
ATOM 610 O O . ALA A 1 80 ? 20.879 -9.972 -24.402 1.00 88.44 80 ALA A O 1
ATOM 611 N N . GLU A 1 81 ? 21.739 -7.931 -24.776 1.00 89.88 81 GLU A N 1
ATOM 612 C CA . GLU A 1 81 ? 22.543 -8.312 -25.948 1.00 89.88 81 GLU A CA 1
ATOM 613 C C . GLU A 1 81 ? 23.733 -9.199 -25.555 1.00 89.88 81 GLU A C 1
ATOM 615 O O . GLU A 1 81 ? 23.967 -10.233 -26.182 1.00 89.88 81 GLU A O 1
ATOM 620 N N . THR A 1 82 ? 24.432 -8.840 -24.473 1.00 91.31 82 THR A N 1
ATOM 621 C CA . THR A 1 82 ? 25.566 -9.612 -23.933 1.00 91.31 82 THR A CA 1
ATOM 622 C C . THR A 1 82 ? 25.143 -11.017 -23.504 1.00 91.31 82 THR A C 1
ATOM 624 O O . THR A 1 82 ? 25.872 -11.979 -23.725 1.00 91.31 82 THR A O 1
ATOM 627 N N . ASN A 1 83 ? 23.935 -11.157 -22.951 1.00 93.06 83 ASN A N 1
ATOM 628 C CA . ASN A 1 83 ? 23.362 -12.451 -22.573 1.00 93.06 83 ASN A CA 1
ATOM 629 C C . ASN A 1 83 ? 22.632 -13.165 -23.731 1.00 93.06 83 ASN A C 1
ATOM 631 O O . ASN A 1 83 ? 21.958 -14.167 -23.497 1.00 93.06 83 ASN A O 1
ATOM 635 N N . HIS A 1 84 ? 22.728 -12.6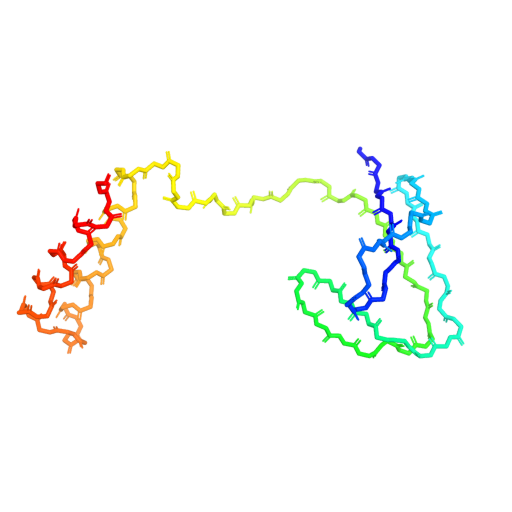53 -24.965 1.00 89.69 84 HIS A N 1
ATOM 636 C CA . HIS A 1 84 ? 22.078 -13.193 -26.167 1.00 89.69 84 HIS A CA 1
ATOM 637 C C . HIS A 1 84 ? 20.548 -13.350 -26.064 1.00 89.69 84 HIS A C 1
ATOM 639 O O . HIS A 1 84 ? 19.946 -14.143 -26.787 1.00 89.69 84 HIS A O 1
ATOM 645 N N . VAL A 1 85 ? 19.902 -12.570 -25.191 1.00 93.38 85 VAL A N 1
ATOM 646 C CA . VAL A 1 85 ? 18.436 -12.512 -25.060 1.00 93.38 85 VAL A CA 1
ATOM 647 C C . VAL A 1 85 ? 17.826 -11.739 -26.234 1.00 93.38 85 VAL A C 1
ATOM 649 O O . VAL A 1 85 ? 16.727 -12.057 -26.686 1.00 93.38 85 VAL A O 1
ATOM 652 N N . ILE A 1 86 ? 18.551 -10.741 -26.750 1.00 91.94 86 ILE A N 1
ATOM 653 C CA . ILE A 1 86 ? 18.193 -9.964 -27.943 1.00 91.94 86 ILE A CA 1
ATOM 654 C C . ILE A 1 86 ? 19.383 -9.871 -28.905 1.00 91.94 86 ILE A C 1
ATOM 656 O O . ILE A 1 86 ? 20.539 -9.908 -28.493 1.00 91.94 86 ILE A O 1
ATOM 660 N N . SER A 1 87 ? 19.103 -9.712 -30.197 1.00 91.00 87 SER A N 1
ATOM 661 C CA . SER A 1 87 ? 20.116 -9.435 -31.225 1.00 91.00 87 SER A CA 1
ATOM 662 C C . SER A 1 87 ? 20.437 -7.940 -31.342 1.00 91.00 87 SER A C 1
ATOM 664 O O . SER A 1 87 ? 19.611 -7.085 -31.011 1.00 91.00 87 SER A O 1
ATOM 666 N N . ALA A 1 88 ? 21.595 -7.614 -31.926 1.00 87.56 88 ALA A N 1
ATOM 667 C CA . ALA A 1 88 ? 22.007 -6.236 -32.222 1.00 87.56 88 ALA A CA 1
ATOM 668 C C . ALA A 1 88 ? 20.962 -5.453 -33.046 1.00 87.56 88 ALA A C 1
ATOM 670 O O . ALA A 1 88 ? 20.757 -4.253 -32.852 1.00 87.56 88 ALA A O 1
ATOM 671 N N . VAL A 1 89 ? 20.251 -6.141 -33.949 1.00 91.69 89 VAL A N 1
ATOM 672 C CA . VAL A 1 89 ? 19.175 -5.549 -34.760 1.00 91.69 89 VAL A CA 1
ATOM 673 C C . VAL A 1 89 ? 17.967 -5.191 -33.890 1.00 91.69 89 VAL A C 1
ATOM 675 O O . VAL A 1 89 ? 17.431 -4.090 -34.011 1.00 91.69 89 VAL A O 1
ATOM 678 N N . GLN A 1 90 ? 17.568 -6.079 -32.975 1.00 88.94 90 GLN A N 1
ATOM 679 C CA . GLN A 1 90 ? 16.464 -5.830 -32.040 1.00 88.94 90 GLN A CA 1
ATOM 680 C C . GLN A 1 90 ? 16.801 -4.711 -31.050 1.00 88.94 90 GLN A C 1
ATOM 682 O O . GLN A 1 90 ? 15.969 -3.836 -30.825 1.00 88.94 90 GLN A O 1
ATOM 687 N N . LYS A 1 91 ? 18.033 -4.677 -30.525 1.00 87.88 91 LYS A N 1
ATOM 688 C CA . LYS A 1 91 ? 18.522 -3.578 -29.678 1.00 87.88 91 LYS A CA 1
ATOM 689 C C . LYS A 1 91 ? 18.395 -2.228 -30.381 1.00 87.88 91 LYS A C 1
ATOM 691 O O . LYS A 1 91 ? 17.860 -1.282 -29.811 1.00 87.88 91 LYS A O 1
ATOM 696 N N . ARG A 1 92 ? 18.849 -2.140 -31.635 1.00 87.00 92 ARG A N 1
ATOM 697 C CA . ARG A 1 92 ? 18.801 -0.900 -32.421 1.00 87.00 92 ARG A CA 1
ATOM 698 C C . ARG A 1 92 ? 17.368 -0.440 -32.707 1.00 87.00 92 ARG A C 1
ATOM 700 O O . ARG A 1 92 ? 17.099 0.752 -32.596 1.00 87.00 92 ARG A O 1
ATOM 707 N N . ALA A 1 93 ? 16.458 -1.363 -33.018 1.00 89.00 93 ALA A N 1
ATOM 708 C CA . ALA A 1 93 ? 15.043 -1.047 -33.218 1.00 89.00 93 ALA A CA 1
ATOM 709 C C . ALA A 1 93 ? 14.376 -0.531 -31.928 1.00 89.00 93 ALA A C 1
ATOM 711 O O . ALA A 1 93 ? 13.654 0.463 -31.965 1.00 89.00 93 ALA A O 1
ATOM 712 N N . LEU A 1 94 ? 14.669 -1.157 -30.782 1.00 85.25 94 LEU A N 1
ATOM 713 C CA . LEU A 1 94 ? 14.154 -0.730 -29.478 1.00 85.25 94 LEU A CA 1
ATOM 714 C C . LEU A 1 94 ? 14.677 0.657 -29.090 1.00 85.25 94 LEU A C 1
ATOM 716 O O . LEU A 1 94 ? 13.888 1.509 -28.700 1.00 85.25 94 LEU A O 1
ATOM 720 N N . LEU A 1 95 ? 15.973 0.928 -29.269 1.00 84.56 95 LEU A N 1
ATOM 721 C CA . LEU A 1 95 ? 16.540 2.254 -28.999 1.00 84.56 95 LEU A CA 1
ATOM 722 C C . LEU A 1 95 ? 15.906 3.351 -29.869 1.00 84.56 95 LEU A C 1
ATOM 724 O O . LEU A 1 95 ? 15.631 4.439 -29.367 1.00 84.56 95 LEU A O 1
ATOM 728 N N . GLN A 1 96 ? 15.638 3.072 -31.151 1.00 83.69 96 GLN A N 1
ATOM 729 C CA . GLN A 1 96 ? 14.959 4.019 -32.044 1.00 83.69 96 GLN A CA 1
ATOM 730 C C . GLN A 1 96 ? 13.516 4.299 -31.605 1.00 83.69 96 GLN A C 1
ATOM 732 O O . GLN A 1 96 ? 13.117 5.459 -31.537 1.00 83.69 96 GLN A O 1
ATOM 737 N N . GLU A 1 97 ? 12.753 3.261 -31.261 1.00 81.56 97 GLU A N 1
ATOM 738 C CA . GLU A 1 97 ? 11.380 3.402 -30.757 1.00 81.56 97 GLU A CA 1
ATOM 739 C C . GLU A 1 97 ? 11.339 4.196 -29.442 1.00 81.56 97 GLU A C 1
ATOM 741 O O . GLU A 1 97 ? 10.458 5.024 -29.222 1.00 81.56 97 GLU A O 1
ATOM 746 N N . MET A 1 98 ? 12.315 3.981 -28.561 1.00 76.62 98 MET A N 1
ATOM 747 C CA . MET A 1 98 ? 12.393 4.675 -27.276 1.00 76.62 98 MET A CA 1
ATOM 748 C C . MET A 1 98 ? 12.795 6.141 -27.433 1.00 76.62 98 MET A C 1
ATOM 750 O O . MET A 1 98 ? 12.223 6.993 -26.756 1.00 76.62 98 MET A O 1
ATOM 754 N N . ALA A 1 99 ? 13.701 6.454 -28.364 1.00 73.56 99 ALA A N 1
ATOM 755 C CA . ALA A 1 99 ? 14.046 7.832 -28.705 1.00 73.56 99 ALA A CA 1
ATOM 756 C C . ALA A 1 99 ? 12.830 8.624 -29.221 1.00 73.56 99 ALA A C 1
ATOM 758 O O . ALA A 1 99 ? 12.681 9.792 -28.879 1.00 73.56 99 ALA A O 1
ATOM 759 N N . LEU A 1 100 ? 11.930 7.979 -29.975 1.00 75.94 100 LEU A N 1
ATOM 760 C CA . LEU A 1 100 ? 10.689 8.588 -30.474 1.00 75.94 100 LEU A CA 1
ATOM 761 C C . LEU A 1 100 ? 9.638 8.843 -29.382 1.00 75.94 100 LEU A C 1
ATOM 763 O O . LEU A 1 100 ? 8.761 9.680 -29.567 1.00 75.94 100 LEU A O 1
ATOM 767 N N . ARG A 1 101 ? 9.695 8.120 -28.257 1.00 67.81 101 ARG A N 1
ATOM 768 C CA . ARG A 1 101 ? 8.742 8.256 -27.138 1.00 67.81 101 ARG A CA 1
ATOM 769 C C . ARG A 1 101 ? 9.231 9.172 -26.012 1.00 67.81 101 ARG A C 1
ATOM 771 O O . ARG A 1 101 ? 8.473 9.421 -25.078 1.00 67.81 101 ARG A O 1
ATOM 778 N N . LEU A 1 102 ? 10.488 9.615 -26.073 1.00 61.69 102 LEU A N 1
ATOM 779 C CA . LEU A 1 102 ? 11.121 10.508 -25.094 1.00 61.69 102 LEU A CA 1
ATOM 780 C C . LEU A 1 102 ? 11.151 11.987 -25.542 1.00 61.69 102 LEU A C 1
ATOM 782 O O . LEU A 1 102 ? 11.598 12.829 -24.764 1.00 61.69 102 LEU A O 1
ATOM 786 N N . THR A 1 103 ? 10.683 12.298 -26.758 1.00 51.97 103 THR A N 1
ATOM 787 C CA . THR A 1 103 ? 10.383 13.658 -27.259 1.00 51.97 103 THR A CA 1
ATOM 788 C C . THR A 1 103 ? 8.922 14.014 -27.047 1.00 51.97 103 THR A C 1
ATOM 790 O O . THR A 1 103 ? 8.652 15.158 -26.626 1.00 51.97 103 THR A O 1
#

pLDDT: mean 81.8, std 12.1, range [51.97, 97.12]

Sequence (103 aa):
MPCITRLGEVGLSRARRLAQGQSIKIHLFAALPVQVDGEPWFQQPCTLAISHNGQAFMLKRAAEEPLGHAAIITDVLENAETNHVISAVQKRALLQEMALRLT

Foldseek 3Di:
DKDWDWDDDDPDPDTHTDDIGQKDKDFDPAWDWDDDPRDIDTDGGDIDIDHDDDDDDDDDDPLPDLPVVLVVLLVVLVVCCVVVVDDPVRSVVVNVVSVVVSD

Organism: NCBI:txid2094558